Protein AF-A0A7C6XMU2-F1 (afdb_monomer_lite)

pLDDT: mean 91.54, std 4.59, range [67.0, 97.38]

Foldseek 3Di:
DVQQLVQCQPPQKHKAALVRVVVPDPPVDPDDSVVSVVVLVVCVVVQQWDWDWDADPNGTIIIIGGGPCVNCVVVVVVVVVVVVVVVVVVVVVVVVVVVVVVVVVVVVVD

Secondary structure (DSSP, 8-state):
-HHHHHHHTTTSEEEE-HHHHHHHS-TTS---HHHHHHHHHHHHHTTSEEEEEEEETTEEEEEEEE-HHHHHHHHHHHHHHHHHHHHHHHHHHHHHHHHHHHHHHHHHH-

Radius of gyration: 22.98 Å; chains: 1; bounding box: 50×23×71 Å

Structure (mmCIF, N/CA/C/O backbone):
data_AF-A0A7C6XMU2-F1
#
_entry.id   AF-A0A7C6XMU2-F1
#
loop_
_atom_site.group_PDB
_atom_site.id
_atom_site.type_symbol
_atom_site.label_atom_id
_atom_site.label_alt_id
_atom_site.label_comp_id
_atom_site.label_asym_id
_atom_site.label_entity_id
_atom_site.label_seq_id
_atom_site.pdbx_PDB_ins_code
_atom_site.Cartn_x
_atom_site.Cartn_y
_atom_site.Cartn_z
_atom_site.occupancy
_atom_site.B_iso_or_equiv
_atom_site.auth_seq_id
_atom_site.auth_comp_id
_atom_site.auth_asym_id
_atom_site.auth_atom_id
_atom_site.pdbx_PDB_model_num
ATOM 1 N N . MET A 1 1 ? 1.124 0.381 3.107 1.00 88.69 1 MET A N 1
ATOM 2 C CA . MET A 1 1 ? 0.116 -0.217 2.193 1.00 88.69 1 MET A CA 1
ATOM 3 C C . MET A 1 1 ? 0.199 -1.739 2.085 1.00 88.69 1 MET A C 1
ATOM 5 O O . MET A 1 1 ? -0.837 -2.369 2.205 1.00 88.69 1 MET A O 1
ATOM 9 N N . GLU A 1 2 ? 1.367 -2.355 1.846 1.00 91.44 2 GLU A N 1
ATOM 10 C CA . GLU A 1 2 ? 1.442 -3.815 1.617 1.00 91.44 2 GLU A CA 1
ATOM 11 C C . GLU A 1 2 ? 0.833 -4.652 2.751 1.00 91.44 2 GLU A C 1
ATOM 13 O O . GLU A 1 2 ? 0.042 -5.549 2.477 1.00 91.44 2 GLU A O 1
ATOM 18 N N . TYR A 1 3 ? 1.162 -4.333 4.005 1.00 93.06 3 TYR A N 1
ATOM 19 C CA . TYR A 1 3 ? 0.593 -5.014 5.167 1.00 93.06 3 TYR A CA 1
ATOM 20 C C . TYR A 1 3 ? -0.937 -4.861 5.246 1.00 93.06 3 TYR A C 1
ATOM 22 O O . TYR A 1 3 ? -1.651 -5.858 5.253 1.00 93.06 3 TYR A O 1
ATOM 30 N N . ILE A 1 4 ? -1.444 -3.622 5.164 1.00 93.44 4 ILE A N 1
ATOM 31 C CA . ILE A 1 4 ? -2.887 -3.309 5.144 1.00 93.44 4 ILE A CA 1
ATOM 32 C C . ILE A 1 4 ? -3.618 -4.099 4.050 1.00 93.44 4 ILE A C 1
ATOM 34 O O . ILE A 1 4 ? -4.666 -4.686 4.302 1.00 93.44 4 ILE A O 1
ATOM 38 N N . TYR A 1 5 ? -3.054 -4.144 2.837 1.00 94.19 5 TYR A N 1
ATOM 39 C CA . TYR A 1 5 ? -3.639 -4.902 1.734 1.00 94.19 5 TYR A CA 1
ATOM 40 C C . TYR A 1 5 ? -3.731 -6.392 2.066 1.00 94.19 5 TYR A C 1
ATOM 42 O O . TYR A 1 5 ? -4.791 -6.970 1.871 1.00 94.19 5 TYR A O 1
ATOM 50 N N . LYS A 1 6 ? -2.667 -7.004 2.604 1.00 93.94 6 LYS A N 1
ATOM 51 C CA . LYS A 1 6 ? -2.681 -8.426 2.989 1.00 93.94 6 LYS A CA 1
ATOM 52 C C . LYS A 1 6 ? -3.769 -8.727 4.022 1.00 93.94 6 LYS A C 1
ATOM 54 O O . LYS A 1 6 ? -4.460 -9.727 3.879 1.00 93.94 6 LYS A O 1
ATOM 59 N N . CYS A 1 7 ? -3.957 -7.853 5.010 1.00 93.81 7 CYS A N 1
ATOM 60 C CA . CYS A 1 7 ? -4.999 -8.015 6.027 1.00 93.81 7 CYS A CA 1
ATOM 61 C C . CYS A 1 7 ? -6.418 -7.881 5.452 1.00 93.81 7 CYS A C 1
ATOM 63 O O . CYS A 1 7 ? -7.311 -8.618 5.857 1.00 93.81 7 CYS A O 1
ATOM 65 N N . ALA A 1 8 ? -6.631 -6.953 4.516 1.00 94.12 8 ALA A N 1
ATOM 66 C CA . ALA A 1 8 ? -7.952 -6.662 3.961 1.00 94.12 8 ALA A CA 1
ATOM 67 C C . ALA A 1 8 ? -8.267 -7.406 2.648 1.00 94.12 8 ALA A C 1
ATOM 69 O O . ALA A 1 8 ? -9.381 -7.297 2.146 1.00 94.12 8 ALA A O 1
ATOM 70 N N . GLN A 1 9 ? -7.326 -8.151 2.059 1.00 92.62 9 GLN A N 1
ATOM 71 C CA . GLN A 1 9 ? -7.473 -8.733 0.718 1.00 92.62 9 GLN A CA 1
ATOM 72 C C . GLN A 1 9 ? -8.668 -9.690 0.597 1.00 92.62 9 GLN A C 1
ATOM 74 O O . GLN A 1 9 ? -9.303 -9.729 -0.456 1.00 92.62 9 GLN A O 1
ATOM 79 N N . GLU A 1 10 ? -8.966 -10.467 1.640 1.00 90.12 10 GLU A N 1
ATOM 80 C CA . GLU A 1 10 ? -10.018 -11.490 1.581 1.00 90.12 10 GLU A CA 1
ATOM 81 C C . GLU A 1 10 ? -11.430 -10.904 1.667 1.00 90.12 10 GLU A C 1
ATOM 83 O O . GLU A 1 10 ? -12.323 -11.344 0.946 1.00 90.12 10 GLU A O 1
ATOM 88 N N . LYS A 1 11 ? -11.638 -9.913 2.543 1.00 92.75 11 LYS A N 1
ATOM 89 C CA . LYS A 1 11 ? -12.968 -9.353 2.845 1.00 92.75 11 LYS A CA 1
ATOM 90 C C . LYS A 1 11 ? -13.175 -7.927 2.339 1.00 92.75 11 LYS A C 1
ATOM 92 O O . LYS A 1 11 ? -14.286 -7.420 2.391 1.00 92.75 11 LYS A O 1
ATOM 97 N N . GLY A 1 12 ? -12.122 -7.276 1.857 1.00 92.56 12 GLY A N 1
ATOM 98 C CA . GLY A 1 12 ? -12.119 -5.850 1.532 1.00 92.56 12 GLY A CA 1
ATOM 99 C C . GLY A 1 12 ? -11.972 -4.941 2.753 1.00 92.56 12 GLY A C 1
ATOM 100 O O . GLY A 1 12 ? -11.819 -3.737 2.584 1.00 92.56 12 GLY A O 1
ATOM 101 N N . GLU A 1 13 ? -11.968 -5.493 3.963 1.00 95.25 13 GLU A N 1
ATOM 102 C CA . GLU A 1 13 ? -11.889 -4.762 5.225 1.00 95.25 13 GLU A CA 1
ATOM 103 C C . GLU A 1 13 ? -11.020 -5.508 6.241 1.00 95.25 13 GLU A C 1
ATOM 105 O O . GLU A 1 13 ? -10.874 -6.732 6.170 1.00 95.25 13 GLU A O 1
ATOM 110 N N . CYS A 1 14 ? -10.434 -4.776 7.186 1.00 95.75 14 CYS A N 1
ATOM 111 C CA . CYS A 1 14 ? -9.705 -5.355 8.309 1.00 95.75 14 CYS A CA 1
ATOM 112 C C . CYS A 1 14 ? -9.716 -4.440 9.538 1.00 95.75 14 CYS A C 1
ATOM 114 O O . CYS A 1 14 ? -9.957 -3.237 9.445 1.00 95.75 14 CYS A O 1
ATOM 116 N N . LEU A 1 15 ? -9.432 -5.036 10.695 1.00 95.31 15 LEU A N 1
ATOM 117 C CA . LEU A 1 15 ? -9.146 -4.332 11.941 1.00 95.31 15 LEU A CA 1
ATOM 118 C C . LEU A 1 15 ? -7.666 -4.531 12.255 1.00 95.31 15 LEU A C 1
ATOM 120 O O . LEU A 1 15 ? -7.222 -5.678 12.312 1.00 95.31 15 LEU A O 1
ATOM 124 N N . ILE A 1 16 ? -6.916 -3.447 12.436 1.00 94.69 16 ILE A N 1
ATOM 125 C CA . ILE A 1 16 ? -5.486 -3.511 12.766 1.00 94.69 16 ILE A CA 1
ATOM 126 C C . ILE A 1 16 ? -5.132 -2.488 13.837 1.00 94.69 16 ILE A C 1
ATOM 128 O O . ILE A 1 16 ? -5.687 -1.391 13.858 1.00 94.69 16 ILE A O 1
ATOM 132 N N . THR A 1 17 ? -4.198 -2.827 14.716 1.00 94.00 17 THR A N 1
ATOM 133 C CA . THR A 1 17 ? -3.683 -1.879 15.711 1.00 94.00 17 THR A CA 1
ATOM 134 C C . THR A 1 17 ? -2.515 -1.064 15.131 1.00 94.00 17 THR A C 1
ATOM 136 O O . THR A 1 17 ? -1.865 -1.503 14.175 1.00 94.00 17 THR A O 1
ATOM 139 N N . PRO A 1 18 ? -2.191 0.116 15.694 1.00 92.44 18 PRO A N 1
ATOM 140 C CA . PRO A 1 18 ? -0.977 0.848 15.327 1.00 92.44 18 PRO A CA 1
ATOM 141 C C . PRO A 1 18 ? 0.296 0.004 15.502 1.00 92.44 18 PRO A C 1
ATOM 143 O O . PRO A 1 18 ? 1.196 0.053 14.661 1.00 92.44 18 PRO A O 1
ATOM 146 N N . ILE A 1 19 ? 0.351 -0.825 16.552 1.00 90.94 19 ILE A N 1
ATOM 147 C CA . ILE A 1 19 ? 1.517 -1.667 16.836 1.00 90.94 19 ILE A CA 1
ATOM 148 C C . ILE A 1 19 ? 1.681 -2.788 15.805 1.00 90.94 19 ILE A C 1
ATOM 150 O O . ILE A 1 19 ? 2.802 -3.085 15.393 1.00 90.94 19 ILE A O 1
ATOM 154 N N . ASP A 1 20 ? 0.577 -3.355 15.308 1.00 92.12 20 ASP A N 1
ATOM 155 C CA . ASP A 1 20 ? 0.612 -4.332 14.219 1.00 92.12 20 ASP A CA 1
ATOM 156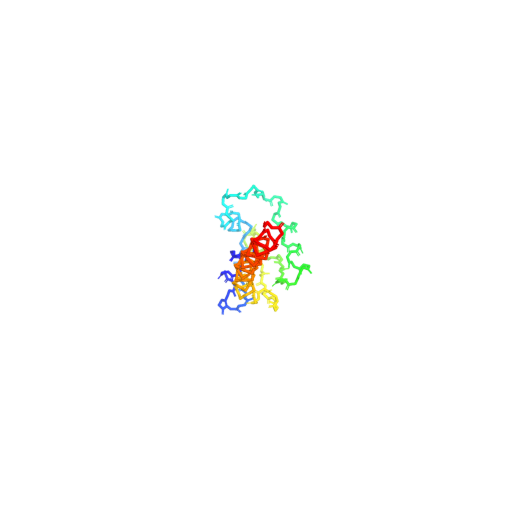 C C . ASP A 1 20 ? 1.217 -3.730 12.949 1.00 92.12 20 ASP A C 1
ATOM 158 O O . ASP A 1 20 ? 1.999 -4.390 12.261 1.00 92.12 20 ASP A O 1
ATOM 162 N N . ILE A 1 21 ? 0.895 -2.467 12.647 1.00 92.06 21 ILE A N 1
ATOM 163 C CA . ILE A 1 21 ? 1.462 -1.752 11.499 1.00 92.06 21 ILE A CA 1
ATOM 164 C C . ILE A 1 21 ? 2.977 -1.608 11.666 1.00 92.06 21 ILE A C 1
ATOM 166 O O . ILE A 1 21 ? 3.711 -1.982 10.753 1.00 92.06 21 ILE A O 1
ATOM 170 N N . LEU A 1 22 ? 3.445 -1.119 12.819 1.00 90.44 22 LEU A N 1
ATOM 171 C CA . LEU A 1 22 ? 4.876 -0.938 13.095 1.00 90.44 22 LEU A CA 1
ATOM 172 C C . LEU A 1 22 ? 5.654 -2.251 13.002 1.00 90.44 22 LEU A C 1
ATOM 174 O O . LEU A 1 22 ? 6.685 -2.312 12.337 1.00 90.44 22 LEU A O 1
ATOM 178 N N . ASN A 1 23 ? 5.126 -3.319 13.599 1.00 90.50 23 ASN A N 1
ATOM 179 C CA . ASN A 1 23 ? 5.782 -4.627 13.631 1.00 90.50 23 ASN A CA 1
ATOM 180 C C . ASN A 1 23 ? 5.879 -5.302 12.254 1.00 90.50 23 ASN A C 1
ATOM 182 O O . ASN A 1 23 ? 6.677 -6.221 12.076 1.00 90.50 23 ASN A O 1
ATOM 186 N N . ASN A 1 24 ? 5.059 -4.881 11.286 1.00 90.62 24 ASN A N 1
ATOM 187 C CA . ASN A 1 24 ? 4.999 -5.477 9.949 1.00 90.62 24 ASN A CA 1
ATOM 188 C C . ASN A 1 24 ? 5.466 -4.532 8.831 1.00 90.62 24 ASN A C 1
ATOM 190 O O . ASN A 1 24 ? 5.373 -4.876 7.644 1.00 90.62 24 ASN A O 1
ATOM 194 N N . ILE A 1 25 ? 5.965 -3.346 9.178 1.00 86.75 25 ILE A N 1
ATOM 195 C CA . ILE A 1 25 ? 6.684 -2.493 8.236 1.00 86.75 25 ILE A CA 1
ATOM 196 C C . ILE A 1 25 ? 8.061 -3.102 7.955 1.00 86.75 25 ILE A C 1
ATOM 198 O O . ILE A 1 25 ? 8.649 -3.807 8.770 1.00 86.75 25 ILE A O 1
ATOM 202 N N . SER A 1 26 ? 8.554 -2.889 6.734 1.00 80.56 26 SER A N 1
ATOM 203 C CA . SER A 1 26 ? 9.897 -3.326 6.355 1.00 80.56 26 SER A CA 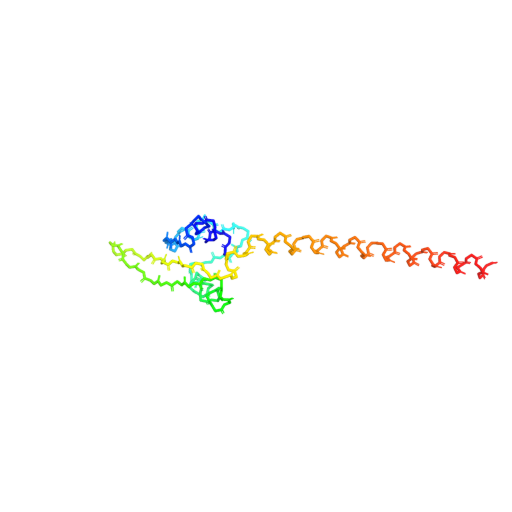1
ATOM 204 C C . SER A 1 26 ? 10.927 -2.617 7.233 1.00 80.56 26 SER A C 1
ATOM 206 O O . SER A 1 26 ? 10.945 -1.392 7.279 1.00 80.56 26 SER A O 1
ATOM 208 N N . PHE A 1 27 ? 11.807 -3.394 7.867 1.00 77.75 27 PHE A N 1
ATOM 209 C CA . PHE A 1 27 ? 12.905 -2.889 8.699 1.00 77.75 27 PHE A CA 1
ATOM 210 C C . PHE A 1 27 ? 13.894 -1.985 7.944 1.00 77.75 27 PHE A C 1
ATOM 212 O O . PHE A 1 27 ? 14.696 -1.303 8.573 1.00 77.75 27 PHE A O 1
ATOM 219 N N . ASP A 1 28 ? 13.840 -1.970 6.608 1.00 83.38 28 ASP A N 1
ATOM 220 C CA . ASP A 1 28 ? 14.671 -1.105 5.765 1.00 83.38 28 ASP A CA 1
ATOM 221 C C . ASP A 1 28 ? 14.166 0.352 5.732 1.00 83.38 28 ASP A C 1
ATOM 223 O O . ASP A 1 28 ? 14.833 1.228 5.181 1.00 83.38 28 ASP A O 1
ATOM 227 N N . LEU A 1 29 ? 12.975 0.618 6.280 1.00 81.62 29 LEU A N 1
ATOM 228 C CA . LEU A 1 29 ? 12.386 1.949 6.391 1.00 81.62 29 LEU A CA 1
ATOM 229 C C . LEU A 1 29 ? 12.567 2.469 7.821 1.00 81.62 29 LEU A C 1
ATOM 231 O O . LEU A 1 29 ? 12.104 1.837 8.768 1.00 81.62 29 LEU A O 1
ATOM 235 N N . ASP A 1 30 ? 13.191 3.641 7.973 1.00 83.94 30 ASP A N 1
ATOM 236 C CA . ASP A 1 30 ? 13.104 4.419 9.216 1.00 83.94 30 ASP A CA 1
ATOM 237 C C . ASP A 1 30 ? 11.675 4.963 9.302 1.00 83.94 30 ASP A C 1
ATOM 239 O O . ASP A 1 30 ? 11.332 5.921 8.612 1.00 83.94 30 ASP A O 1
ATOM 243 N N . PHE A 1 31 ? 10.818 4.245 10.027 1.00 86.56 31 PHE A N 1
ATOM 244 C CA . PHE A 1 31 ? 9.405 4.560 10.177 1.00 86.56 31 PHE A CA 1
ATOM 245 C C . PHE A 1 31 ? 9.028 4.509 11.650 1.00 86.56 31 PHE A C 1
ATOM 247 O O . PHE A 1 31 ? 9.139 3.463 12.298 1.00 86.56 31 PHE A O 1
ATOM 254 N N . ARG A 1 32 ? 8.575 5.643 12.174 1.00 88.88 32 ARG A N 1
ATOM 255 C CA . ARG A 1 32 ? 8.281 5.816 13.595 1.00 88.88 32 ARG A CA 1
ATOM 256 C C . ARG A 1 32 ? 6.787 5.838 13.880 1.00 88.88 32 ARG A C 1
ATOM 258 O O . ARG A 1 32 ? 5.957 6.003 12.989 1.00 88.88 32 ARG A O 1
ATOM 265 N N . GLU A 1 33 ? 6.438 5.678 15.152 1.00 88.69 33 GLU A N 1
ATOM 266 C CA . GLU A 1 33 ? 5.044 5.664 15.601 1.00 88.69 33 GLU A CA 1
ATOM 267 C C . GLU A 1 33 ? 4.314 6.967 15.250 1.00 88.69 33 GLU A C 1
ATOM 269 O O . GLU A 1 33 ? 3.190 6.936 14.747 1.00 88.69 33 GLU A O 1
ATOM 274 N N . GLU A 1 34 ? 4.985 8.112 15.403 1.00 91.38 34 GLU A N 1
ATOM 275 C CA . GLU A 1 34 ? 4.447 9.425 15.043 1.00 91.38 34 GLU A CA 1
ATOM 276 C C . GLU A 1 34 ? 4.124 9.578 13.545 1.00 91.38 34 GLU A C 1
ATOM 278 O O . GLU A 1 34 ? 3.351 10.461 13.164 1.00 91.38 34 GLU A O 1
ATOM 283 N N . GLU A 1 35 ? 4.672 8.712 12.689 1.00 91.62 35 GLU A N 1
ATOM 284 C CA . GLU A 1 35 ? 4.471 8.734 11.239 1.00 91.62 35 GLU A CA 1
ATOM 285 C C . GLU A 1 35 ? 3.301 7.854 10.781 1.00 91.62 35 GLU A C 1
ATOM 287 O O . GLU A 1 35 ? 2.856 7.986 9.634 1.00 91.62 35 GLU A O 1
ATOM 292 N N . ILE A 1 36 ? 2.746 7.008 11.662 1.00 93.00 36 ILE A N 1
ATOM 293 C CA . ILE A 1 36 ? 1.595 6.143 11.354 1.00 93.00 36 ILE A CA 1
ATOM 294 C C . ILE A 1 36 ? 0.410 6.989 10.903 1.00 93.00 36 ILE A C 1
ATOM 296 O O . ILE A 1 36 ? -0.056 6.850 9.773 1.00 93.00 36 ILE A O 1
ATOM 300 N N . GLU A 1 37 ? -0.067 7.885 11.764 1.00 94.19 37 GLU A N 1
ATOM 301 C CA . GLU A 1 37 ? -1.287 8.652 11.515 1.00 94.19 37 GLU A CA 1
ATOM 302 C C . GLU A 1 37 ? -1.167 9.565 10.273 1.00 94.19 37 GLU A C 1
ATOM 304 O O . GLU A 1 37 ? -2.062 9.527 9.423 1.00 94.19 37 GLU A O 1
ATOM 309 N N . PRO A 1 38 ? -0.068 10.329 10.068 1.00 95.25 38 PRO A N 1
ATOM 310 C CA . PRO A 1 38 ? 0.155 11.063 8.820 1.00 95.25 38 PRO A CA 1
ATOM 311 C C . PRO A 1 38 ? 0.136 10.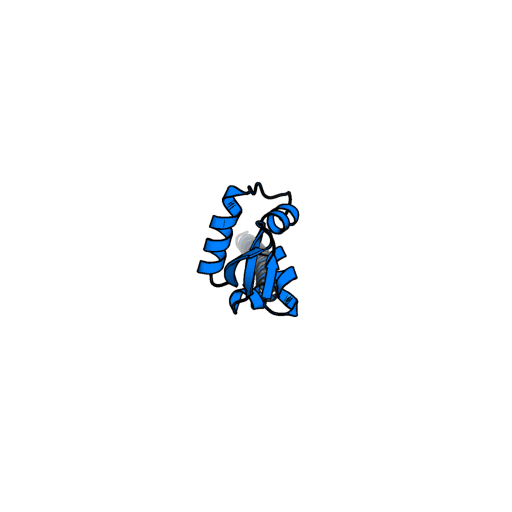166 7.576 1.00 95.25 38 PRO A C 1
ATOM 313 O O . PRO A 1 38 ? -0.475 10.523 6.566 1.00 95.25 38 PRO A O 1
ATOM 316 N N . THR A 1 39 ? 0.762 8.989 7.648 1.00 94.31 39 THR A N 1
ATOM 317 C CA . THR A 1 39 ? 0.812 8.039 6.529 1.00 94.31 39 THR A CA 1
ATOM 318 C C . THR A 1 39 ? -0.567 7.458 6.226 1.00 94.31 39 THR A C 1
ATOM 320 O O . THR A 1 39 ? -0.949 7.344 5.060 1.00 94.31 39 THR A O 1
ATOM 323 N N . MET A 1 40 ? -1.347 7.132 7.257 1.00 95.06 40 MET A N 1
ATOM 324 C CA . MET A 1 40 ? -2.722 6.652 7.117 1.00 95.06 40 MET A CA 1
ATOM 325 C C . MET A 1 40 ? -3.609 7.706 6.444 1.00 95.06 40 MET A C 1
ATOM 327 O O . MET A 1 40 ? -4.294 7.391 5.467 1.00 95.06 40 MET A O 1
ATOM 331 N N . LYS A 1 41 ? -3.518 8.973 6.872 1.00 96.12 41 LYS A N 1
ATOM 332 C CA . LYS A 1 41 ? -4.228 10.098 6.236 1.00 96.12 41 LYS A CA 1
ATOM 333 C C . LYS A 1 41 ? -3.824 10.296 4.781 1.00 96.12 41 LYS A C 1
ATOM 335 O O . LYS A 1 41 ? -4.693 10.485 3.933 1.00 96.12 41 LYS A O 1
ATOM 340 N N . ALA A 1 42 ? -2.529 10.230 4.475 1.00 96.19 42 ALA A N 1
ATOM 341 C CA . ALA A 1 42 ? -2.038 10.359 3.105 1.00 96.19 42 ALA A CA 1
ATOM 342 C C . ALA A 1 42 ? -2.602 9.250 2.200 1.00 96.19 42 ALA A C 1
ATOM 344 O O . ALA A 1 42 ? -3.146 9.529 1.132 1.00 96.19 42 ALA A O 1
ATOM 345 N N . LEU A 1 43 ? -2.570 7.994 2.657 1.00 94.94 43 LEU A N 1
ATOM 346 C CA . LEU A 1 43 ? -3.108 6.857 1.902 1.00 94.94 43 LEU A CA 1
ATOM 347 C C . LEU A 1 43 ? -4.638 6.906 1.754 1.00 94.94 43 LEU A C 1
ATOM 349 O O . LEU A 1 43 ? -5.168 6.494 0.716 1.00 94.94 43 LEU A O 1
ATOM 353 N N . GLN A 1 44 ? -5.350 7.429 2.756 1.00 95.88 44 GLN A N 1
ATOM 354 C CA . GLN A 1 44 ? -6.789 7.685 2.674 1.00 95.88 44 GLN A CA 1
ATOM 355 C C . GLN A 1 44 ? -7.114 8.780 1.650 1.00 95.88 44 GLN A C 1
ATOM 357 O O . GLN A 1 44 ? -8.042 8.613 0.852 1.00 95.88 44 GLN A O 1
ATOM 362 N N . ALA A 1 45 ? -6.341 9.871 1.641 1.00 96.25 45 ALA A N 1
ATOM 363 C CA . ALA A 1 45 ? -6.476 10.972 0.689 1.00 96.25 45 ALA A CA 1
ATOM 364 C C . ALA A 1 45 ? -6.175 10.532 -0.752 1.00 96.25 45 ALA A C 1
ATOM 366 O O . ALA A 1 45 ? -6.853 10.954 -1.686 1.00 96.25 45 ALA A O 1
ATOM 367 N N . GLU A 1 46 ? -5.221 9.617 -0.937 1.00 95.38 46 GLU A N 1
ATOM 368 C CA . GLU A 1 46 ? -4.948 8.975 -2.229 1.00 95.38 46 GLU A CA 1
ATOM 369 C C . GLU A 1 46 ? -6.022 7.955 -2.653 1.00 95.38 46 GLU A C 1
ATOM 371 O O . GLU A 1 46 ? -5.972 7.432 -3.770 1.00 95.38 46 GLU A O 1
ATOM 376 N N . GLU A 1 47 ? -7.023 7.718 -1.801 1.00 95.25 47 GLU A N 1
ATOM 377 C CA . GLU A 1 47 ? -8.145 6.799 -1.991 1.00 95.25 47 GLU A CA 1
ATOM 378 C C . GLU A 1 47 ? -7.743 5.323 -2.090 1.00 95.25 47 GLU A C 1
ATOM 380 O O . GLU A 1 47 ? -8.397 4.545 -2.788 1.00 95.25 47 GLU A O 1
ATOM 385 N N . TYR A 1 48 ? -6.693 4.900 -1.384 1.00 95.56 48 TYR A N 1
ATOM 386 C CA . TYR A 1 48 ? -6.409 3.467 -1.252 1.00 95.56 48 TYR A CA 1
ATOM 387 C C . TYR A 1 48 ? -7.415 2.776 -0.332 1.00 95.56 48 TYR A C 1
ATOM 389 O O . TYR A 1 48 ? -7.851 1.661 -0.615 1.00 95.56 48 TYR A O 1
ATOM 397 N N . PHE A 1 49 ? -7.813 3.439 0.748 1.00 97.38 49 PHE A N 1
ATOM 398 C CA . PHE A 1 49 ? -8.786 2.933 1.709 1.00 97.38 49 PHE A CA 1
ATOM 399 C C . PHE A 1 49 ? -9.512 4.087 2.407 1.00 97.38 49 PHE A C 1
ATOM 401 O O . PHE A 1 49 ? -9.161 5.255 2.242 1.00 97.38 49 PHE A O 1
ATOM 408 N N . ALA A 1 50 ? -10.557 3.762 3.156 1.00 96.75 50 ALA A N 1
ATOM 409 C CA . ALA A 1 50 ? -11.072 4.579 4.244 1.00 96.75 50 ALA A CA 1
ATOM 410 C C . ALA A 1 50 ? -10.664 3.924 5.566 1.00 96.75 50 ALA A C 1
ATOM 412 O O . ALA A 1 50 ? -10.524 2.700 5.617 1.00 96.75 50 ALA A O 1
ATOM 413 N N . TYR A 1 51 ? -10.448 4.724 6.605 1.00 97.00 51 TYR A N 1
ATOM 414 C CA . TYR A 1 51 ? -10.246 4.194 7.943 1.00 97.00 51 TYR A CA 1
ATOM 415 C C . TYR A 1 51 ? -10.903 5.085 8.991 1.00 97.00 51 TYR A C 1
ATOM 417 O O . TYR A 1 51 ? -11.005 6.294 8.786 1.00 97.00 51 TYR A O 1
ATOM 425 N N . ASP A 1 52 ? -11.307 4.466 10.095 1.00 96.38 52 ASP A N 1
ATOM 426 C CA . ASP A 1 52 ? -11.837 5.121 11.287 1.00 96.38 52 ASP A CA 1
ATOM 427 C C . ASP A 1 52 ? -11.180 4.556 12.550 1.00 96.38 52 ASP A C 1
ATOM 429 O O . ASP A 1 52 ? -10.597 3.466 12.548 1.00 96.38 52 ASP A O 1
ATOM 433 N N . HIS A 1 53 ? -11.277 5.318 13.638 1.00 95.62 53 HIS A N 1
ATOM 434 C CA . HIS A 1 53 ? -10.758 4.933 14.946 1.00 95.62 53 HIS A CA 1
ATOM 435 C C . HIS A 1 53 ? -11.843 4.198 15.731 1.00 95.62 53 HIS A C 1
ATOM 437 O O . HIS A 1 53 ? -12.944 4.713 15.928 1.00 95.62 53 HIS A O 1
ATOM 443 N N . VAL A 1 54 ? -11.519 3.005 16.214 1.00 94.69 54 VAL A N 1
ATOM 444 C CA . VAL A 1 54 ? -12.379 2.192 17.070 1.00 94.69 54 VA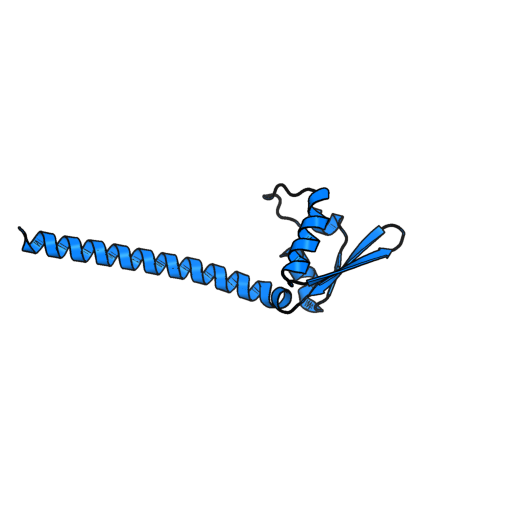L A CA 1
ATOM 445 C C . VAL A 1 54 ? -11.627 1.911 18.360 1.00 94.69 54 VAL A C 1
ATOM 447 O O . VAL A 1 54 ? -10.479 1.483 18.328 1.00 94.69 54 VAL A O 1
ATOM 450 N N . TYR A 1 55 ? -12.276 2.129 19.499 1.00 94.00 55 TYR A N 1
ATOM 451 C CA . TYR A 1 55 ? -11.712 1.786 20.801 1.00 94.00 55 TYR A CA 1
ATOM 452 C C . TYR A 1 55 ? -12.337 0.495 21.311 1.00 94.00 55 TYR A C 1
ATOM 454 O O . TYR A 1 55 ? -13.562 0.363 21.363 1.00 94.00 55 TYR A O 1
ATOM 462 N N . LYS A 1 56 ? -11.495 -0.459 21.703 1.00 90.62 56 LYS A N 1
ATOM 463 C CA . LYS A 1 56 ? -11.924 -1.710 22.329 1.00 90.62 56 LYS A CA 1
ATOM 464 C C . LYS A 1 56 ? -11.016 -1.990 23.517 1.00 90.62 56 LYS A C 1
ATOM 466 O O . LYS A 1 56 ? -9.823 -2.152 23.330 1.00 90.62 56 LYS A O 1
ATOM 471 N N . ASN A 1 57 ? -11.580 -2.079 24.722 1.00 90.62 57 ASN A N 1
ATOM 472 C CA . ASN A 1 57 ? -10.814 -2.300 25.958 1.00 90.62 57 ASN A CA 1
ATOM 473 C C . ASN A 1 57 ? -9.656 -1.293 26.140 1.00 90.62 57 ASN A C 1
ATOM 475 O O . ASN A 1 57 ? -8.536 -1.700 26.430 1.00 90.62 57 ASN A O 1
ATOM 479 N N . ASP A 1 58 ? -9.920 -0.001 25.911 1.00 89.75 58 ASP A N 1
ATOM 480 C CA . ASP A 1 58 ? -8.930 1.095 25.931 1.00 89.75 58 ASP A CA 1
ATOM 481 C C . ASP A 1 58 ? -7.783 0.983 24.906 1.00 89.75 58 ASP A C 1
ATOM 483 O O . ASP A 1 58 ? -6.872 1.809 24.892 1.00 89.75 58 ASP A O 1
ATOM 487 N N . GLU A 1 59 ? -7.854 0.021 23.986 1.00 93.19 59 GLU A N 1
ATOM 488 C CA . GLU A 1 59 ? -6.920 -0.126 22.876 1.00 93.19 59 GLU A CA 1
ATOM 489 C C . GLU A 1 59 ? -7.467 0.549 21.613 1.00 93.19 59 GLU A C 1
ATOM 491 O O . GLU A 1 59 ? -8.638 0.378 21.249 1.00 93.19 59 GLU A O 1
ATOM 496 N N . LEU A 1 60 ? -6.609 1.320 20.937 1.00 93.44 60 LEU A N 1
ATOM 497 C CA . LEU A 1 60 ? -6.921 1.933 19.651 1.00 93.44 60 LEU A CA 1
ATOM 498 C C . LEU A 1 60 ? -6.788 0.904 18.521 1.00 93.44 60 LEU A C 1
ATOM 500 O O . LEU A 1 60 ? -5.730 0.311 18.316 1.00 93.44 60 LEU A O 1
ATOM 504 N N . ILE A 1 61 ? -7.852 0.765 17.737 1.00 96.12 61 ILE A N 1
ATOM 505 C CA . ILE A 1 61 ? -7.932 -0.105 16.567 1.00 96.12 61 ILE A CA 1
ATOM 506 C C . ILE A 1 61 ? -8.338 0.734 15.357 1.00 96.12 61 ILE A C 1
ATOM 508 O O . ILE A 1 61 ? -9.310 1.487 15.398 1.00 96.12 61 ILE A O 1
ATOM 512 N N . TYR A 1 62 ? -7.631 0.562 14.247 1.00 96.19 62 TYR A N 1
ATOM 513 C CA . TYR A 1 62 ? -8.027 1.105 12.958 1.00 96.19 62 TYR A CA 1
ATOM 514 C C . TYR A 1 62 ? -8.977 0.142 12.255 1.00 96.19 62 TYR A C 1
ATOM 516 O O . TYR A 1 62 ? -8.599 -0.983 11.917 1.00 96.19 62 TYR A O 1
ATOM 524 N N . ALA A 1 63 ? -10.204 0.598 12.007 1.00 96.81 63 ALA A N 1
ATOM 525 C CA . ALA A 1 63 ? -11.138 -0.089 11.128 1.00 96.81 63 ALA A CA 1
ATOM 526 C C . ALA A 1 63 ? -10.922 0.397 9.699 1.00 96.81 63 ALA A C 1
ATOM 528 O O . ALA A 1 63 ? -11.147 1.568 9.415 1.00 96.81 63 ALA A O 1
ATOM 529 N N . ILE A 1 64 ? -10.459 -0.483 8.814 1.00 97.12 64 ILE A N 1
ATOM 530 C CA . ILE A 1 64 ? -10.037 -0.136 7.455 1.00 97.12 64 ILE A CA 1
ATOM 531 C C . ILE A 1 64 ? -10.943 -0.813 6.437 1.00 97.12 64 ILE A C 1
ATOM 533 O O . ILE A 1 64 ? -11.194 -2.011 6.532 1.00 97.12 64 ILE A O 1
ATOM 537 N N . VAL A 1 65 ? -11.344 -0.065 5.409 1.00 97.31 65 VAL A N 1
ATOM 538 C CA . VAL A 1 65 ? -12.089 -0.569 4.248 1.00 97.31 65 VAL A CA 1
ATOM 539 C C . VAL A 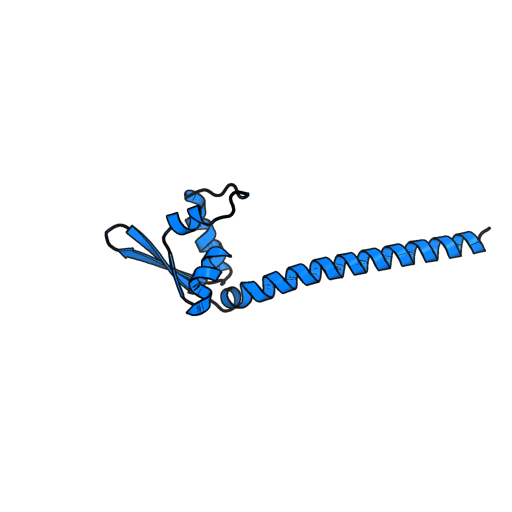1 65 ? -11.374 -0.153 2.964 1.00 97.31 65 VAL A C 1
ATOM 541 O O . VAL A 1 65 ? -11.159 1.035 2.712 1.00 97.31 65 VAL A O 1
ATOM 544 N N . LEU A 1 66 ? -10.993 -1.121 2.131 1.00 96.50 66 LEU A N 1
ATOM 545 C CA . LEU A 1 66 ? -10.326 -0.875 0.855 1.00 96.50 66 LEU A CA 1
ATOM 546 C C . LEU A 1 66 ? -11.251 -0.145 -0.122 1.00 96.50 66 LEU A C 1
ATOM 548 O O . LEU A 1 66 ? -12.419 -0.485 -0.299 1.00 96.50 66 LEU A O 1
ATOM 552 N N . LYS A 1 67 ? -10.676 0.824 -0.831 1.00 96.44 67 LYS A N 1
ATOM 553 C CA . LYS A 1 67 ? -11.288 1.479 -1.991 1.00 96.44 67 LYS A CA 1
ATOM 554 C C . LYS A 1 67 ? -10.755 0.860 -3.284 1.00 96.44 67 LYS A C 1
ATOM 556 O O . LYS A 1 67 ? -9.846 0.029 -3.266 1.00 96.44 67 LYS A O 1
ATOM 561 N N . GLU A 1 68 ? -11.279 1.291 -4.431 1.00 92.50 68 GLU A N 1
ATOM 562 C CA . GLU A 1 68 ? -10.933 0.724 -5.743 1.00 92.50 68 GLU A CA 1
ATOM 563 C C . GLU A 1 68 ? -9.413 0.690 -6.011 1.00 92.50 68 GLU A C 1
ATOM 565 O O . GLU A 1 68 ? -8.879 -0.332 -6.456 1.00 92.50 68 GLU A O 1
ATOM 570 N N . LYS A 1 69 ? -8.686 1.769 -5.680 1.00 92.12 69 LYS A N 1
ATOM 571 C CA . LYS A 1 69 ? -7.219 1.818 -5.827 1.00 92.12 69 LYS A CA 1
ATOM 572 C C . LYS A 1 69 ? -6.506 0.845 -4.882 1.00 92.12 69 LYS A C 1
ATOM 574 O O . LYS A 1 69 ? -5.523 0.224 -5.282 1.00 92.12 69 LYS A O 1
ATOM 579 N N . GLY A 1 70 ? -7.017 0.663 -3.663 1.00 91.12 70 GLY A N 1
ATOM 580 C CA . GLY A 1 70 ? -6.523 -0.329 -2.702 1.00 91.12 70 GLY A CA 1
ATOM 581 C C . GLY A 1 70 ? -6.697 -1.760 -3.190 1.00 91.12 70 GLY A C 1
ATOM 582 O O . GLY A 1 70 ? -5.742 -2.530 -3.172 1.00 91.12 70 GLY A O 1
ATOM 583 N N . VAL A 1 71 ? -7.874 -2.102 -3.717 1.00 92.69 71 VAL A N 1
ATOM 584 C CA . VAL A 1 71 ? -8.154 -3.437 -4.279 1.00 92.69 71 VAL A CA 1
ATOM 585 C C . VAL A 1 71 ? -7.212 -3.758 -5.443 1.00 92.69 71 VAL A C 1
ATOM 587 O O . VAL A 1 71 ? -6.737 -4.885 -5.595 1.00 92.69 71 VAL A O 1
ATOM 590 N N . ARG A 1 72 ? -6.896 -2.754 -6.265 1.00 92.56 72 ARG A N 1
ATOM 591 C CA . ARG A 1 72 ? -6.011 -2.900 -7.427 1.00 92.56 72 ARG A CA 1
ATOM 592 C C . ARG A 1 72 ? -4.518 -2.822 -7.102 1.00 92.56 72 ARG A C 1
ATOM 594 O O . ARG A 1 72 ? -3.713 -3.098 -7.993 1.00 92.56 72 ARG A O 1
ATOM 601 N N . TYR A 1 73 ? -4.141 -2.527 -5.857 1.00 92.12 73 TYR A N 1
ATOM 602 C CA . TYR A 1 73 ? -2.756 -2.314 -5.426 1.00 92.12 73 TYR A CA 1
ATOM 603 C C . TYR A 1 73 ? -1.790 -3.411 -5.903 1.00 92.12 73 TYR A C 1
ATOM 605 O O . TYR A 1 73 ? -0.780 -3.117 -6.543 1.00 92.12 73 TYR A O 1
ATOM 613 N N . GLU A 1 74 ? -2.113 -4.683 -5.659 1.00 90.06 74 GLU A N 1
ATOM 614 C CA . GLU A 1 74 ? -1.287 -5.842 -6.032 1.00 90.06 74 GLU A CA 1
ATOM 615 C C . GLU A 1 74 ? -1.049 -5.916 -7.553 1.00 90.06 74 GLU A C 1
ATOM 617 O O . GLU A 1 74 ? 0.071 -6.140 -8.031 1.00 90.06 74 GLU A O 1
ATOM 622 N N . ARG A 1 75 ? -2.112 -5.690 -8.336 1.00 89.12 75 ARG A N 1
ATOM 623 C CA . ARG A 1 75 ? -2.066 -5.696 -9.804 1.00 89.12 75 ARG A CA 1
ATOM 624 C C . ARG A 1 75 ? -1.238 -4.527 -10.325 1.00 89.12 75 ARG A C 1
ATOM 626 O O . ARG A 1 75 ? -0.402 -4.709 -11.215 1.00 89.12 75 ARG A O 1
ATOM 633 N N . ASP A 1 76 ? -1.438 -3.344 -9.762 1.00 90.06 76 ASP A N 1
ATOM 634 C CA . ASP A 1 76 ? -0.745 -2.131 -10.176 1.00 90.06 76 ASP A CA 1
ATOM 635 C C . ASP A 1 76 ? 0.744 -2.194 -9.789 1.00 90.06 76 ASP A C 1
ATOM 637 O O . ASP A 1 76 ? 1.602 -1.847 -10.604 1.00 90.06 76 ASP A O 1
ATOM 641 N N . LYS A 1 77 ? 1.083 -2.760 -8.621 1.00 89.25 77 LYS A N 1
ATOM 642 C CA . LYS A 1 77 ? 2.465 -3.051 -8.194 1.00 89.25 77 LYS A CA 1
ATOM 643 C C . LYS A 1 77 ? 3.177 -3.971 -9.190 1.00 89.25 77 LYS A C 1
ATOM 645 O O . LYS A 1 77 ? 4.291 -3.668 -9.625 1.00 89.25 77 LYS A O 1
ATOM 650 N N . LYS A 1 78 ? 2.530 -5.066 -9.611 1.00 88.69 78 LYS A N 1
ATOM 651 C CA . LYS A 1 78 ? 3.071 -5.993 -10.627 1.00 88.69 78 LYS A CA 1
ATOM 652 C C . LYS A 1 78 ? 3.230 -5.315 -11.989 1.00 88.69 78 LYS A C 1
ATOM 654 O O . LYS A 1 78 ? 4.253 -5.490 -12.650 1.00 88.69 78 LYS A O 1
ATOM 659 N N . THR A 1 79 ? 2.252 -4.509 -12.393 1.00 89.88 79 THR A N 1
ATOM 660 C CA . THR A 1 79 ? 2.270 -3.792 -13.677 1.00 89.88 79 THR A CA 1
ATOM 661 C C . THR A 1 79 ? 3.387 -2.749 -13.726 1.00 89.88 79 THR A C 1
ATOM 663 O O . THR A 1 79 ? 4.117 -2.688 -14.715 1.00 89.88 79 THR A O 1
ATOM 666 N N . LYS A 1 80 ? 3.588 -1.977 -12.650 1.00 86.50 80 LYS A N 1
ATOM 667 C CA . LYS A 1 80 ? 4.694 -1.012 -12.532 1.00 86.50 80 LYS A CA 1
ATOM 668 C C . LYS A 1 80 ? 6.059 -1.695 -12.669 1.00 86.50 80 LYS A C 1
ATOM 670 O O . LYS A 1 80 ? 6.877 -1.241 -13.463 1.00 86.50 80 LYS A O 1
ATOM 675 N N . ARG A 1 81 ? 6.279 -2.826 -11.983 1.00 84.19 81 ARG A N 1
ATOM 676 C CA . ARG A 1 81 ? 7.527 -3.607 -12.110 1.00 84.19 81 ARG A CA 1
ATOM 677 C C . ARG A 1 81 ? 7.781 -4.062 -13.550 1.00 84.19 81 ARG A C 1
ATOM 679 O O . ARG A 1 81 ? 8.886 -3.893 -14.055 1.00 84.19 81 ARG A O 1
ATOM 686 N N . LYS A 1 82 ? 6.755 -4.577 -14.236 1.00 87.00 82 LYS A N 1
ATOM 687 C CA . LYS A 1 82 ? 6.869 -4.982 -15.648 1.00 87.00 82 LYS A CA 1
ATOM 688 C C . LYS A 1 82 ? 7.210 -3.807 -16.566 1.00 87.00 82 LYS A C 1
ATOM 690 O O . LYS A 1 82 ? 8.073 -3.962 -17.423 1.00 87.00 82 LYS A O 1
ATOM 695 N N . LYS A 1 83 ? 6.587 -2.640 -16.368 1.00 87.25 83 LYS A N 1
ATOM 696 C CA . LYS A 1 83 ? 6.877 -1.434 -17.163 1.00 87.25 83 LYS A CA 1
ATOM 697 C C . LYS A 1 83 ? 8.335 -0.990 -17.038 1.00 87.25 83 LYS A C 1
ATOM 699 O O . LYS A 1 83 ? 8.941 -0.670 -18.052 1.00 87.25 83 LYS A O 1
ATOM 704 N N . ILE A 1 84 ? 8.908 -1.031 -15.831 1.00 86.75 84 ILE A N 1
ATOM 705 C CA . ILE A 1 84 ? 10.326 -0.692 -15.608 1.00 86.75 84 ILE A CA 1
ATOM 706 C C . ILE A 1 84 ? 11.238 -1.643 -16.396 1.00 86.75 84 ILE A C 1
ATOM 708 O O . ILE A 1 84 ? 12.128 -1.200 -17.121 1.00 86.75 84 ILE A O 1
ATOM 712 N N . ILE A 1 85 ? 10.974 -2.949 -16.321 1.00 88.31 85 ILE A N 1
ATOM 713 C CA . ILE A 1 85 ? 11.742 -3.956 -17.068 1.00 88.31 85 ILE A CA 1
ATOM 714 C C . ILE A 1 85 ? 11.618 -3.719 -18.581 1.00 88.31 85 ILE A C 1
ATOM 716 O O . ILE A 1 85 ? 12.620 -3.719 -19.289 1.00 88.31 85 ILE A O 1
ATOM 720 N N . GLN A 1 86 ? 10.407 -3.453 -19.077 1.00 89.00 86 GLN A N 1
ATOM 721 C CA . GLN A 1 86 ? 10.175 -3.147 -20.491 1.00 89.00 86 GLN A CA 1
ATOM 722 C C . GLN A 1 86 ? 10.921 -1.886 -20.940 1.00 89.00 86 GLN A C 1
ATOM 724 O O . GLN A 1 86 ? 11.535 -1.896 -22.005 1.00 89.00 86 GLN A O 1
ATOM 729 N N . SER A 1 87 ? 10.926 -0.824 -20.126 1.00 87.88 87 SER A N 1
ATOM 730 C CA . SER A 1 87 ? 11.677 0.395 -20.445 1.00 87.88 87 SER A CA 1
ATOM 731 C C . SER A 1 87 ? 13.187 0.163 -20.490 1.00 87.88 87 SER A C 1
ATOM 733 O O . SER A 1 87 ? 13.852 0.716 -21.361 1.00 87.88 87 SER A O 1
ATOM 735 N N . LEU A 1 88 ? 13.724 -0.699 -19.619 1.00 90.75 88 LEU A N 1
ATOM 736 C CA . LEU A 1 88 ? 15.145 -1.055 -19.624 1.00 90.75 88 LEU A CA 1
ATOM 737 C C . LEU A 1 88 ? 15.530 -1.838 -20.882 1.00 90.75 88 LEU A C 1
ATOM 739 O O . LEU A 1 88 ? 16.538 -1.527 -21.512 1.00 90.75 88 LEU A O 1
ATOM 743 N N . ILE A 1 89 ? 14.708 -2.812 -21.286 1.00 93.06 89 ILE A N 1
ATOM 744 C CA . ILE A 1 89 ? 14.926 -3.572 -22.524 1.00 93.06 89 ILE A CA 1
ATOM 745 C C . ILE A 1 89 ? 14.901 -2.632 -23.733 1.00 93.06 89 ILE A C 1
ATOM 747 O O . ILE A 1 89 ? 15.795 -2.686 -24.575 1.00 93.06 89 ILE A O 1
ATOM 751 N N . LEU A 1 90 ? 13.911 -1.739 -23.807 1.00 92.44 90 LEU A N 1
ATOM 752 C CA . LEU A 1 90 ? 13.794 -0.791 -24.913 1.00 92.44 90 LEU A CA 1
ATOM 753 C C . LEU A 1 90 ? 14.991 0.168 -24.978 1.00 92.44 90 LEU A C 1
ATOM 755 O O . LEU A 1 90 ? 15.515 0.419 -26.063 1.00 92.44 90 LEU A O 1
ATOM 759 N N . ALA A 1 91 ? 15.458 0.666 -23.831 1.00 92.38 91 ALA A N 1
ATOM 760 C CA . ALA A 1 91 ? 16.655 1.499 -23.755 1.00 92.38 91 ALA A CA 1
ATOM 761 C C . ALA A 1 91 ? 17.903 0.751 -24.254 1.00 92.38 91 ALA A C 1
ATOM 763 O O . ALA A 1 91 ? 18.667 1.300 -25.046 1.00 92.38 91 ALA A O 1
ATOM 764 N N . ALA A 1 92 ? 18.075 -0.518 -23.865 1.00 93.38 92 ALA A N 1
ATOM 765 C CA . ALA A 1 92 ? 19.187 -1.349 -24.324 1.00 93.38 92 ALA A CA 1
ATOM 766 C C . ALA A 1 92 ? 19.150 -1.593 -25.843 1.00 93.38 92 ALA A C 1
ATOM 768 O O . ALA A 1 92 ? 20.167 -1.434 -26.518 1.00 93.38 92 ALA A O 1
ATOM 769 N N . VAL A 1 93 ? 17.978 -1.914 -26.403 1.00 94.38 93 VAL A N 1
ATOM 770 C CA . VAL A 1 93 ? 17.801 -2.085 -27.857 1.00 94.38 93 VAL A CA 1
ATOM 771 C C . VAL A 1 93 ? 18.114 -0.787 -28.599 1.00 94.38 93 VAL A C 1
ATOM 773 O O . VAL A 1 93 ? 18.834 -0.799 -29.595 1.00 94.38 93 VAL A O 1
ATOM 776 N N . THR A 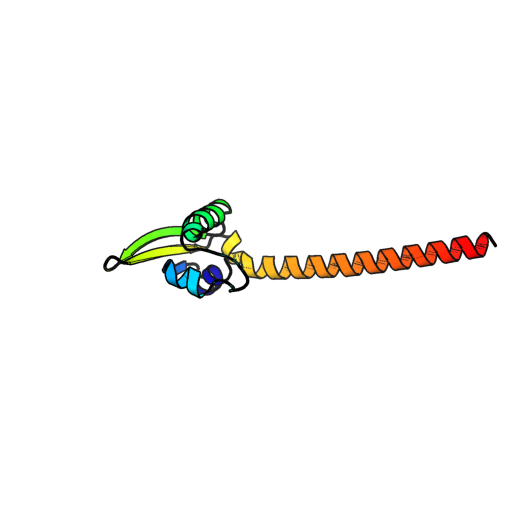1 94 ? 17.627 0.344 -28.091 1.00 93.31 94 THR A N 1
ATOM 777 C CA . THR A 1 94 ? 17.863 1.660 -28.700 1.00 93.31 94 THR A CA 1
ATOM 778 C C . THR A 1 94 ? 19.352 2.017 -28.689 1.00 93.31 94 THR A C 1
ATOM 780 O O . THR A 1 94 ? 19.881 2.491 -29.694 1.00 93.31 94 THR A O 1
ATOM 783 N N . ALA A 1 95 ? 20.054 1.726 -27.590 1.00 93.38 95 ALA A N 1
ATOM 784 C CA . ALA A 1 95 ? 21.498 1.917 -27.491 1.00 93.38 95 ALA A CA 1
ATOM 785 C C . ALA A 1 95 ? 22.268 1.048 -28.503 1.00 93.38 95 ALA A C 1
ATOM 787 O O . ALA A 1 95 ? 23.164 1.554 -29.179 1.00 93.38 95 ALA A O 1
ATOM 788 N N . LEU A 1 96 ? 21.892 -0.227 -28.667 1.00 94.38 96 LEU A N 1
ATOM 789 C CA . LEU A 1 96 ? 22.503 -1.124 -29.657 1.00 94.38 96 LEU A CA 1
ATOM 790 C C . LEU A 1 96 ? 22.306 -0.623 -31.091 1.00 94.38 96 LEU A C 1
ATOM 792 O O . LEU A 1 96 ? 23.266 -0.579 -31.859 1.00 94.38 96 LEU A O 1
ATOM 796 N N . VAL A 1 97 ? 21.091 -0.196 -31.444 1.00 93.94 97 VAL A N 1
ATOM 797 C CA . VAL A 1 97 ? 20.806 0.390 -32.764 1.00 93.94 97 VAL A CA 1
ATOM 798 C C . VAL A 1 97 ? 21.658 1.640 -32.995 1.00 93.94 97 VAL A C 1
ATOM 800 O O . VAL A 1 97 ? 22.251 1.783 -34.061 1.00 93.94 97 VAL A O 1
ATOM 803 N N . GLY A 1 98 ? 21.790 2.510 -31.990 1.00 93.38 98 GLY A N 1
ATOM 804 C CA . GLY A 1 98 ? 22.648 3.694 -32.073 1.00 93.38 98 GLY A CA 1
ATOM 805 C C . GLY A 1 98 ? 24.119 3.357 -32.341 1.00 93.38 98 GLY A C 1
ATOM 806 O O . GLY A 1 98 ? 24.757 3.994 -33.182 1.00 93.38 98 GLY A O 1
ATOM 807 N N . VAL A 1 99 ? 24.656 2.324 -31.682 1.00 92.38 99 VAL A N 1
ATOM 808 C CA . VAL A 1 99 ? 26.026 1.841 -31.928 1.00 92.38 99 VAL A CA 1
ATOM 809 C C . VAL A 1 99 ? 26.169 1.286 -33.346 1.00 92.38 99 VAL A C 1
ATOM 811 O O . VAL A 1 99 ? 27.134 1.627 -34.027 1.00 92.38 99 VAL A O 1
ATOM 814 N N . LEU A 1 100 ? 25.208 0.491 -33.822 1.00 91.50 100 LEU A N 1
ATOM 815 C CA . LEU A 1 100 ? 25.232 -0.058 -35.182 1.00 91.50 100 LEU A CA 1
ATOM 816 C C . LEU A 1 100 ? 25.232 1.045 -36.244 1.00 91.50 100 LEU A C 1
ATOM 818 O O . LEU A 1 100 ? 26.065 1.023 -37.147 1.00 91.50 100 LEU A O 1
ATOM 822 N N . VAL A 1 101 ? 24.354 2.044 -36.107 1.00 92.19 101 VAL A N 1
ATOM 823 C CA . VAL A 1 101 ? 24.317 3.203 -37.012 1.00 92.19 101 VAL A CA 1
ATOM 824 C C . VAL A 1 101 ? 25.661 3.928 -37.010 1.00 92.19 101 VAL A C 1
ATOM 826 O O . VAL A 1 101 ? 26.191 4.243 -38.073 1.00 92.19 101 VAL A O 1
ATOM 829 N N . ARG A 1 102 ? 26.259 4.140 -35.832 1.00 91.12 102 ARG A N 1
ATOM 830 C CA . ARG A 1 102 ? 27.577 4.775 -35.717 1.00 91.12 102 ARG A CA 1
ATOM 831 C C . ARG A 1 102 ? 28.667 3.989 -36.451 1.00 91.12 102 ARG A C 1
ATOM 833 O O . ARG A 1 102 ? 29.476 4.601 -37.140 1.00 91.12 102 ARG A O 1
ATOM 840 N N . VAL A 1 103 ? 28.690 2.662 -36.321 1.00 91.31 103 VAL A N 1
ATOM 841 C CA . VAL A 1 103 ? 29.665 1.798 -37.012 1.00 91.31 103 VAL A CA 1
ATOM 842 C C . VAL A 1 103 ? 29.493 1.879 -38.529 1.00 91.31 103 VAL A C 1
ATOM 844 O O . VAL A 1 103 ? 30.482 2.024 -39.241 1.00 91.31 103 VAL A O 1
ATOM 847 N N . ILE A 1 104 ? 28.252 1.849 -39.023 1.00 91.25 104 ILE A N 1
ATOM 848 C CA . ILE A 1 104 ? 27.965 1.959 -40.460 1.00 91.25 104 ILE A CA 1
ATOM 849 C C . ILE A 1 104 ? 28.445 3.308 -41.006 1.00 91.25 104 ILE A C 1
ATOM 851 O O . ILE A 1 104 ? 29.136 3.343 -42.018 1.00 91.25 104 ILE A O 1
ATOM 855 N N . VAL A 1 105 ? 28.132 4.413 -40.323 1.00 91.00 105 VAL A N 1
ATOM 856 C CA . VAL A 1 105 ? 28.566 5.755 -40.749 1.00 91.00 105 VAL A CA 1
ATOM 857 C C . VAL A 1 105 ? 30.091 5.860 -40.785 1.00 91.00 105 VAL A C 1
ATOM 859 O O . VAL A 1 105 ? 30.641 6.371 -41.756 1.00 91.00 105 VAL A O 1
ATOM 862 N N . LEU A 1 106 ? 30.781 5.336 -39.767 1.00 87.75 106 LEU A N 1
ATOM 863 C CA . LEU A 1 106 ? 32.247 5.317 -39.736 1.00 87.75 106 LEU A CA 1
ATOM 864 C C . LEU A 1 106 ? 32.845 4.465 -40.861 1.00 87.75 106 LEU A C 1
ATOM 866 O O . LEU A 1 106 ? 33.872 4.839 -41.407 1.00 87.75 106 LEU A O 1
ATOM 870 N N . SER A 1 107 ? 32.203 3.354 -41.225 1.00 86.62 107 SER A N 1
ATOM 871 C CA . SER A 1 107 ? 32.667 2.486 -42.312 1.00 86.62 107 SER A CA 1
ATOM 872 C C . SER A 1 107 ? 32.485 3.091 -43.706 1.00 86.62 107 SER A C 1
ATOM 874 O O . SER A 1 107 ? 33.153 2.640 -44.626 1.00 86.62 107 SER A O 1
ATOM 876 N N . ILE A 1 108 ? 31.557 4.034 -43.885 1.00 88.12 108 ILE A N 1
ATOM 877 C CA . ILE A 1 108 ? 31.335 4.728 -45.166 1.00 88.12 108 ILE A CA 1
ATOM 878 C C . ILE A 1 108 ? 32.235 5.968 -45.277 1.00 88.12 108 ILE A C 1
ATOM 880 O O . ILE A 1 108 ? 32.599 6.372 -46.377 1.00 88.12 108 ILE A O 1
ATOM 884 N N . ALA A 1 109 ? 32.566 6.596 -44.146 1.00 77.88 109 ALA A N 1
ATOM 885 C CA . ALA A 1 109 ? 33.388 7.804 -44.092 1.00 77.88 109 ALA A CA 1
ATOM 886 C C . ALA A 1 109 ? 34.906 7.543 -44.171 1.00 77.88 109 ALA A C 1
ATOM 888 O O . ALA A 1 109 ? 35.670 8.505 -44.256 1.00 77.88 109 ALA A O 1
ATOM 889 N N . ASN A 1 110 ? 35.327 6.278 -44.104 1.00 67.00 110 ASN A N 1
ATOM 890 C CA . ASN A 1 110 ? 36.718 5.820 -44.126 1.00 67.00 110 ASN A CA 1
ATOM 891 C C . ASN A 1 110 ? 37.003 5.084 -45.438 1.00 67.00 110 ASN A C 1
ATOM 893 O O . ASN A 1 110 ? 38.114 5.261 -45.979 1.00 67.00 110 ASN A O 1
#

Sequence (110 aa):
MEYIYKCAQEKGECLITPIDILNNISFDLDFREEEIEPTMKALQAEEYFAYDHVYKNDELIYAIVLKEKGVRYERDKKTKRKKIIQSLILAAVTALVGVLVRVIVLSIAN